Protein AF-A0A968TGX9-F1 (afdb_monomer)

Nearest PDB structures (foldseek):
  7w86-assembly1_A  TM=8.834E-01  e=8.029E-01  Arabidopsis thaliana
  7o4e-assembly1_A-2  TM=8.916E-01  e=1.138E+00  Arabidopsis thaliana
  7o4f-assembly2_D  TM=8.161E-01  e=1.730E+00  Arabidopsis thaliana

Mean predicted aligned error: 5.74 Å

Solvent-accessible surface area (backbone atoms only — not comparable to full-atom values): 4521 Å² total; per-residue (Å²): 133,87,82,78,79,93,57,59,64,45,81,48,78,40,88,46,82,80,51,70,65,61,52,53,53,49,52,51,52,33,64,79,36,86,37,40,74,33,77,39,29,34,71,51,52,56,45,25,74,76,38,66,73,49,48,55,59,52,51,50,55,37,48,55,51,49,50,56,58,48,52,65,60,73,81,106

Radius of gyration: 13.64 Å; Cα contacts (8 Å, |Δi|>4): 69; chains: 1; bounding box: 41×24×37 Å

pLDDT: mean 85.64, std 13.7, range [42.19, 97.5]

Foldseek 3Di:
DDPDDPDLEDEAEELADDDPVNVVVQLVVLQVDSHQYQYHYNVQVVVCVVPVVSVVVSVVVSVVVSVVSNVVVVVD

Sequence (76 aa):
MTHMLKSSAIIMVSTGEIGGEARRYANKVMADSNLAIVMLDRYDLEKITRCAASIIDAFEREALHAMRLKTLDLDA

Structure (mmCIF, N/CA/C/O backbone):
data_AF-A0A968TGX9-F1
#
_entry.id   AF-A0A968TGX9-F1
#
loop_
_atom_site.group_PDB
_atom_site.id
_atom_site.type_symbol
_atom_site.label_atom_id
_atom_site.label_alt_id
_atom_site.label_comp_id
_atom_site.label_asym_id
_atom_site.label_entity_id
_atom_site.label_seq_id
_atom_site.pdbx_PDB_ins_code
_atom_site.Cartn_x
_atom_site.Cartn_y
_atom_site.Cartn_z
_atom_site.occupancy
_atom_site.B_iso_or_equiv
_atom_site.auth_seq_id
_atom_site.auth_comp_id
_atom_site.auth_asym_id
_atom_site.auth_atom_id
_atom_site.pdbx_PDB_model_num
ATOM 1 N N . MET A 1 1 ? 27.307 -4.788 1.375 1.00 42.19 1 MET A N 1
ATOM 2 C CA . MET A 1 1 ? 26.557 -6.060 1.362 1.00 42.19 1 MET A CA 1
ATOM 3 C C . MET A 1 1 ? 25.114 -5.710 1.043 1.00 42.19 1 MET A C 1
ATOM 5 O O . MET A 1 1 ? 24.447 -5.114 1.877 1.00 42.19 1 MET A O 1
ATOM 9 N N . THR A 1 2 ? 24.679 -5.913 -0.197 1.00 60.09 2 THR A N 1
ATOM 10 C CA . THR A 1 2 ? 23.323 -5.548 -0.625 1.00 60.09 2 THR A CA 1
ATOM 11 C C . THR A 1 2 ? 22.371 -6.616 -0.099 1.00 60.09 2 THR A C 1
ATOM 13 O O . THR A 1 2 ? 22.419 -7.760 -0.547 1.00 60.09 2 THR A O 1
ATOM 16 N N . HIS A 1 3 ? 21.561 -6.285 0.905 1.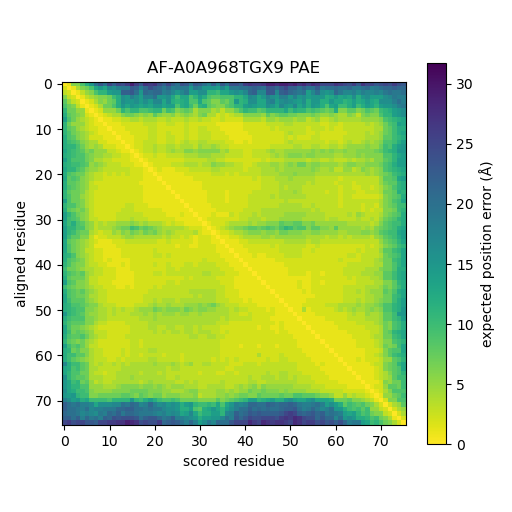00 53.69 3 HIS A N 1
ATOM 17 C CA . HIS A 1 3 ? 20.538 -7.201 1.401 1.00 53.69 3 HIS A CA 1
ATOM 18 C C . HIS A 1 3 ? 19.417 -7.275 0.363 1.00 53.69 3 HIS A C 1
ATOM 20 O O . HIS A 1 3 ? 18.680 -6.314 0.162 1.00 53.69 3 HIS A O 1
ATOM 26 N N . MET A 1 4 ? 19.323 -8.407 -0.332 1.00 61.06 4 MET A N 1
ATOM 27 C CA . MET A 1 4 ? 18.256 -8.653 -1.295 1.00 61.06 4 MET A CA 1
ATOM 28 C C . MET A 1 4 ? 16.963 -8.955 -0.539 1.00 61.06 4 MET A C 1
ATOM 30 O O . MET A 1 4 ? 16.860 -9.970 0.154 1.00 61.06 4 MET A O 1
ATOM 34 N N . LEU A 1 5 ? 15.976 -8.074 -0.675 1.00 62.81 5 LEU A N 1
ATOM 35 C CA . LEU A 1 5 ? 14.644 -8.298 -0.133 1.00 62.81 5 LEU A CA 1
ATOM 36 C C . LEU A 1 5 ? 13.958 -9.407 -0.947 1.00 62.81 5 LEU A C 1
ATOM 38 O O . LEU A 1 5 ? 13.614 -9.210 -2.109 1.00 62.81 5 LEU A O 1
ATOM 42 N N . LYS A 1 6 ? 13.758 -10.583 -0.345 1.00 69.50 6 LYS A N 1
ATOM 43 C CA . LYS A 1 6 ? 13.006 -11.692 -0.951 1.00 69.50 6 LYS A CA 1
ATOM 44 C C . LYS A 1 6 ? 11.514 -11.548 -0.648 1.00 69.50 6 LYS A C 1
ATOM 46 O O . LYS A 1 6 ? 10.966 -12.333 0.117 1.00 69.50 6 LYS A O 1
ATOM 51 N N . SER A 1 7 ? 10.873 -10.528 -1.211 1.00 75.19 7 SER A N 1
ATOM 52 C CA . SER A 1 7 ? 9.416 -10.388 -1.152 1.00 75.19 7 SER A CA 1
ATOM 53 C C . SER A 1 7 ? 8.843 -10.206 -2.548 1.00 75.19 7 SER A C 1
ATOM 55 O O . SER A 1 7 ? 9.460 -9.552 -3.383 1.00 75.19 7 SER A O 1
ATOM 57 N N . SER A 1 8 ? 7.662 -10.770 -2.790 1.00 83.25 8 SER A N 1
ATOM 58 C CA . SER A 1 8 ? 6.848 -10.485 -3.976 1.00 83.25 8 SER A CA 1
ATOM 59 C C . SER A 1 8 ? 5.940 -9.272 -3.769 1.00 83.25 8 SER A C 1
ATOM 61 O O . SER A 1 8 ? 5.490 -8.673 -4.743 1.00 83.25 8 SER A O 1
ATOM 63 N N . ALA A 1 9 ? 5.694 -8.886 -2.512 1.00 87.50 9 ALA A N 1
ATOM 64 C CA . ALA A 1 9 ? 4.843 -7.761 -2.156 1.00 87.50 9 ALA A CA 1
ATOM 65 C C . ALA A 1 9 ? 5.449 -6.918 -1.023 1.00 87.50 9 ALA A C 1
ATOM 67 O O . ALA A 1 9 ? 5.936 -7.447 -0.022 1.00 87.50 9 ALA A O 1
ATOM 68 N N . ILE A 1 10 ? 5.399 -5.598 -1.162 1.00 90.75 10 ILE A N 1
ATOM 69 C CA . ILE A 1 10 ? 5.703 -4.637 -0.099 1.00 90.75 10 ILE A CA 1
ATOM 70 C C . ILE A 1 10 ? 4.442 -3.829 0.163 1.00 90.75 10 ILE A C 1
ATOM 72 O O . ILE A 1 10 ? 3.838 -3.306 -0.767 1.00 90.75 10 ILE A O 1
ATOM 76 N N . ILE A 1 11 ? 4.068 -3.705 1.433 1.00 91.62 11 ILE A N 1
ATOM 77 C CA . ILE A 1 11 ? 2.939 -2.883 1.860 1.00 91.62 11 ILE A CA 1
ATOM 78 C C . ILE A 1 11 ? 3.509 -1.614 2.481 1.00 91.62 11 ILE A C 1
ATOM 80 O O . ILE A 1 11 ? 4.191 -1.664 3.504 1.00 91.62 11 ILE A O 1
ATOM 84 N N . MET A 1 12 ? 3.245 -0.480 1.847 1.00 92.25 12 MET A N 1
ATOM 85 C CA . MET A 1 12 ? 3.559 0.843 2.364 1.00 92.25 12 MET A CA 1
ATOM 86 C C . MET A 1 12 ? 2.314 1.438 3.003 1.00 92.25 12 M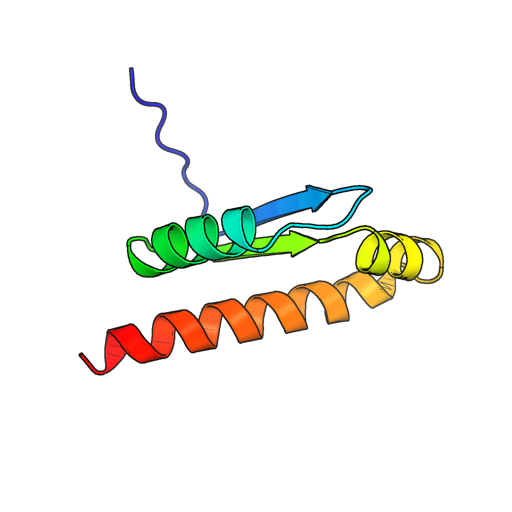ET A C 1
ATOM 88 O O . MET A 1 12 ? 1.281 1.556 2.353 1.00 92.25 12 MET A O 1
ATOM 92 N N . VAL A 1 13 ? 2.432 1.845 4.264 1.00 94.00 13 VAL A N 1
ATOM 93 C CA . VAL A 1 13 ? 1.333 2.431 5.033 1.00 94.00 13 VAL A CA 1
ATOM 94 C C . VAL A 1 13 ? 1.709 3.845 5.460 1.00 94.00 13 VAL A C 1
ATOM 96 O O . VAL A 1 13 ? 2.790 4.055 6.010 1.00 94.00 13 VAL A O 1
ATOM 99 N N . SER A 1 14 ? 0.820 4.809 5.230 1.00 93.75 14 SER A N 1
ATOM 100 C CA . SER A 1 14 ? 0.968 6.197 5.677 1.00 93.75 14 SER A CA 1
ATOM 101 C C . SER A 1 14 ? -0.249 6.637 6.485 1.00 93.75 14 SER A C 1
ATOM 103 O O . SER A 1 14 ? -1.385 6.350 6.124 1.00 93.75 14 SER A O 1
ATOM 105 N N . THR A 1 15 ? -0.022 7.388 7.565 1.00 93.31 15 THR A N 1
ATOM 106 C CA . THR A 1 15 ? -1.085 8.080 8.321 1.00 93.31 15 THR A CA 1
ATOM 107 C C . THR A 1 15 ? -1.500 9.407 7.677 1.00 93.31 15 THR A C 1
ATOM 109 O O . THR A 1 15 ? -2.417 10.083 8.154 1.00 93.31 15 THR A O 1
ATOM 112 N N . GLY A 1 16 ? -0.817 9.810 6.606 1.00 91.50 16 GLY A N 1
ATOM 113 C CA . GLY A 1 16 ? -1.177 10.924 5.737 1.00 91.50 16 GLY A CA 1
ATOM 114 C C . GLY A 1 16 ? -1.525 10.435 4.336 1.00 91.50 16 GLY A C 1
ATOM 115 O O . GLY A 1 16 ? -1.842 9.266 4.127 1.00 91.50 16 GLY A O 1
ATOM 116 N N . GLU A 1 17 ? -1.444 11.339 3.371 1.00 92.38 17 GLU A N 1
ATOM 117 C CA . GLU A 1 17 ? -1.590 10.997 1.960 1.00 92.38 17 GLU A CA 1
ATOM 118 C C . GLU A 1 17 ? -0.266 10.484 1.389 1.00 92.38 17 GLU A C 1
ATOM 120 O O . GLU A 1 17 ? 0.821 10.847 1.848 1.00 92.38 17 GLU A O 1
ATOM 125 N N . ILE A 1 18 ? -0.354 9.646 0.359 1.00 92.19 18 ILE A N 1
ATOM 126 C CA . ILE A 1 18 ? 0.812 9.219 -0.413 1.00 92.19 18 ILE A CA 1
ATOM 127 C C . ILE A 1 18 ? 0.872 10.060 -1.685 1.00 92.19 18 ILE A C 1
ATOM 129 O O . ILE A 1 18 ? 0.024 9.932 -2.572 1.00 92.19 18 ILE A O 1
ATOM 133 N N . GLY A 1 19 ? 1.886 10.924 -1.755 1.00 93.06 19 GLY A N 1
ATOM 134 C CA . GLY A 1 19 ? 2.059 11.884 -2.840 1.00 93.06 19 GLY A CA 1
ATOM 135 C C . GLY A 1 19 ? 2.353 11.246 -4.201 1.00 93.06 19 GLY A C 1
ATOM 136 O O . GLY A 1 19 ? 2.837 10.115 -4.305 1.00 93.06 19 GLY A O 1
ATOM 137 N N . GLY A 1 20 ? 2.107 12.019 -5.262 1.00 93.62 20 GLY A N 1
ATOM 138 C CA . GLY A 1 20 ? 2.287 11.579 -6.649 1.00 93.62 20 GLY A CA 1
ATOM 139 C C . GLY A 1 20 ? 3.707 11.106 -6.980 1.00 93.62 20 GLY A C 1
ATOM 140 O O . GLY A 1 20 ? 3.855 10.119 -7.694 1.00 93.62 20 GLY A O 1
ATOM 141 N N . GLU A 1 21 ? 4.748 11.732 -6.417 1.00 92.06 21 GLU A N 1
ATOM 142 C CA . GLU A 1 21 ? 6.142 11.303 -6.635 1.00 92.06 21 GLU A CA 1
ATOM 143 C C . GLU A 1 21 ? 6.429 9.913 -6.072 1.00 92.06 21 GLU A C 1
ATOM 145 O O . GLU A 1 21 ? 7.059 9.094 -6.738 1.00 92.06 21 GLU A O 1
ATOM 150 N N . ALA A 1 22 ? 5.927 9.617 -4.871 1.00 91.00 22 ALA A N 1
ATOM 151 C CA . ALA A 1 22 ? 6.099 8.305 -4.257 1.00 91.00 22 ALA A CA 1
ATOM 152 C C . ALA A 1 22 ? 5.392 7.219 -5.082 1.00 91.00 22 ALA A C 1
ATOM 154 O O . ALA A 1 22 ? 5.967 6.159 -5.328 1.00 91.00 22 ALA A O 1
ATOM 155 N N . ARG A 1 23 ? 4.183 7.517 -5.582 1.00 91.69 23 ARG A N 1
ATOM 156 C CA . ARG A 1 23 ? 3.440 6.639 -6.501 1.00 91.69 23 ARG A CA 1
ATOM 157 C C . ARG A 1 23 ? 4.193 6.426 -7.811 1.00 91.69 23 ARG A C 1
ATOM 159 O O . ARG A 1 23 ? 4.366 5.287 -8.230 1.00 91.69 23 ARG A O 1
ATOM 166 N N . ARG A 1 24 ? 4.707 7.494 -8.431 1.00 92.00 24 ARG A N 1
ATOM 167 C CA . ARG A 1 24 ? 5.515 7.401 -9.661 1.00 92.00 24 ARG A CA 1
ATOM 168 C C . ARG A 1 24 ? 6.753 6.535 -9.472 1.00 92.00 24 ARG A C 1
ATOM 170 O O . ARG A 1 24 ? 7.017 5.666 -10.299 1.00 92.00 24 ARG A O 1
ATOM 177 N N . TYR A 1 25 ? 7.491 6.755 -8.388 1.00 92.12 25 TYR A N 1
ATOM 178 C CA . TYR A 1 25 ? 8.686 5.976 -8.090 1.00 92.12 25 TYR A CA 1
ATOM 179 C C . TYR 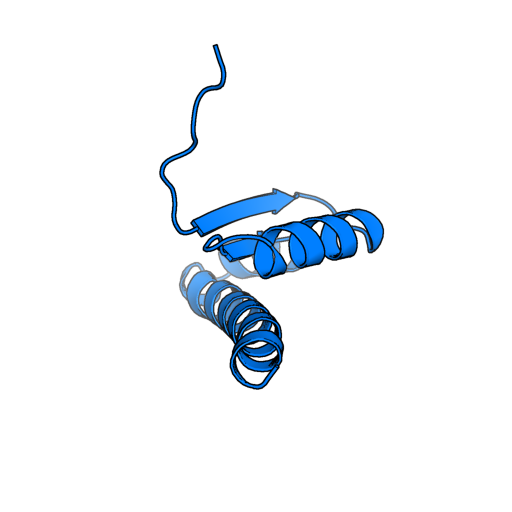A 1 25 ? 8.357 4.495 -7.877 1.00 92.12 25 TYR A C 1
ATOM 181 O O . TYR A 1 25 ? 8.989 3.633 -8.481 1.00 92.12 25 TYR A O 1
ATOM 189 N N . ALA A 1 26 ? 7.332 4.188 -7.080 1.00 90.88 26 ALA A N 1
ATOM 190 C CA . ALA A 1 26 ? 6.914 2.810 -6.859 1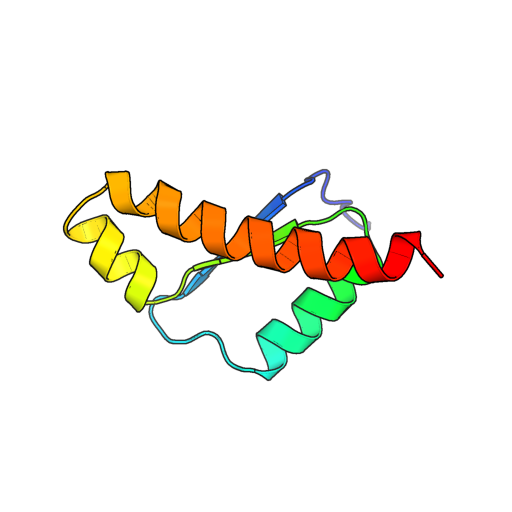.00 90.88 26 ALA A CA 1
ATOM 191 C C . ALA A 1 26 ? 6.425 2.128 -8.139 1.00 90.88 26 ALA A C 1
ATOM 193 O O . ALA A 1 26 ? 6.772 0.976 -8.372 1.00 90.88 26 ALA A O 1
ATOM 194 N N . ASN A 1 27 ? 5.682 2.835 -8.993 1.00 90.75 27 ASN A N 1
ATOM 195 C CA . ASN A 1 27 ? 5.241 2.303 -10.282 1.00 90.75 27 ASN A CA 1
ATOM 196 C C . ASN A 1 27 ? 6.430 1.948 -11.175 1.00 90.75 27 ASN A C 1
ATOM 198 O O . ASN A 1 27 ? 6.425 0.884 -11.783 1.00 90.75 27 ASN A O 1
ATOM 202 N N . LYS A 1 28 ? 7.474 2.786 -11.194 1.00 90.38 28 LYS A N 1
ATOM 203 C CA . LYS A 1 28 ? 8.719 2.474 -11.901 1.00 90.38 28 LYS A CA 1
ATOM 204 C C . LYS A 1 28 ? 9.385 1.209 -11.352 1.00 90.38 28 LYS A C 1
ATOM 206 O O . LYS A 1 28 ? 9.722 0.318 -12.117 1.00 90.38 28 LYS A O 1
ATOM 211 N N . VAL A 1 29 ? 9.506 1.088 -10.029 1.00 88.75 29 VAL A N 1
ATOM 212 C CA . VAL A 1 29 ? 10.076 -0.116 -9.397 1.00 88.75 29 VAL A CA 1
ATOM 213 C C . VAL A 1 29 ? 9.237 -1.365 -9.693 1.00 88.75 29 VAL A C 1
ATOM 215 O O . VAL A 1 29 ? 9.802 -2.428 -9.929 1.00 88.75 29 VAL A O 1
ATOM 218 N N . MET A 1 30 ? 7.906 -1.262 -9.683 1.00 88.19 30 MET A N 1
ATOM 219 C CA . MET A 1 30 ? 6.995 -2.376 -9.978 1.00 88.19 30 MET A CA 1
ATOM 220 C C . MET A 1 30 ? 7.017 -2.823 -11.443 1.00 88.19 30 MET A C 1
ATOM 222 O O . MET A 1 30 ? 6.722 -3.988 -11.697 1.00 88.19 30 MET A O 1
ATOM 226 N N . ALA A 1 31 ? 7.320 -1.918 -12.378 1.00 85.88 31 ALA A N 1
ATOM 227 C CA . ALA A 1 31 ? 7.531 -2.256 -13.785 1.00 85.88 31 ALA A CA 1
ATOM 228 C C . ALA A 1 31 ? 8.880 -2.971 -13.964 1.00 85.88 31 ALA A C 1
ATOM 230 O O . ALA A 1 31 ? 8.944 -4.085 -14.467 1.00 85.88 31 ALA A O 1
ATOM 231 N N . ASP A 1 32 ?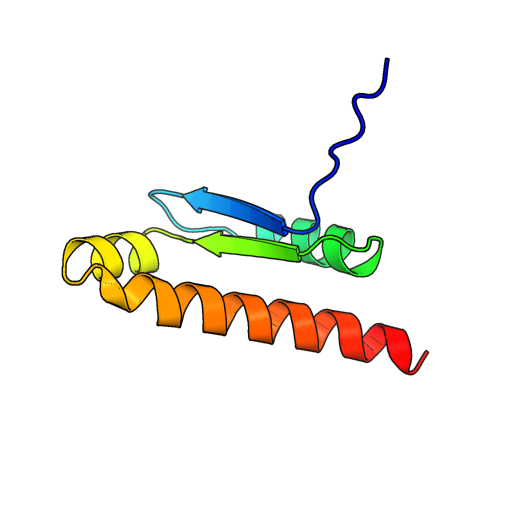 9.948 -2.406 -13.396 1.00 86.31 32 ASP A N 1
ATOM 232 C CA . ASP A 1 32 ? 11.311 -2.927 -13.550 1.00 86.31 32 ASP A CA 1
ATOM 233 C C . ASP A 1 32 ? 11.586 -4.213 -12.728 1.00 86.31 32 ASP A C 1
ATOM 235 O O . ASP A 1 32 ? 12.695 -4.754 -12.755 1.00 86.31 32 ASP A O 1
ATOM 239 N N . SER A 1 33 ? 10.624 -4.705 -11.934 1.00 82.00 33 SER A N 1
ATOM 240 C CA . SER A 1 33 ? 10.831 -5.858 -11.051 1.00 82.00 33 SER A CA 1
ATOM 241 C C . SER A 1 33 ? 9.574 -6.695 -10.806 1.00 82.00 33 SER A C 1
ATOM 243 O O . SER A 1 33 ? 8.440 -6.227 -10.873 1.00 82.00 33 SER A O 1
ATOM 245 N N . ASN A 1 34 ? 9.753 -7.956 -10.395 1.00 79.88 34 ASN A N 1
ATOM 246 C CA . ASN A 1 34 ? 8.637 -8.810 -9.972 1.00 79.88 34 ASN A CA 1
ATOM 247 C C . ASN A 1 34 ? 8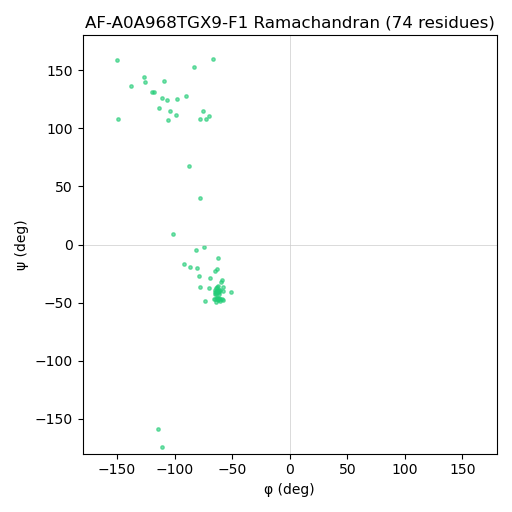.132 -8.487 -8.548 1.00 79.88 34 ASN A C 1
ATOM 249 O O . ASN A 1 34 ? 7.829 -9.378 -7.756 1.00 79.88 34 ASN A O 1
ATOM 253 N N . LEU A 1 35 ? 8.058 -7.201 -8.211 1.00 86.94 35 LEU A N 1
ATOM 254 C CA . LEU A 1 35 ? 7.565 -6.712 -6.935 1.00 86.94 35 LEU A CA 1
ATOM 255 C C . LEU A 1 35 ? 6.211 -6.027 -7.125 1.00 86.94 35 LEU A C 1
ATOM 257 O O . LEU A 1 35 ? 5.987 -5.351 -8.126 1.00 86.94 35 LEU A O 1
ATOM 261 N N . ALA A 1 36 ? 5.293 -6.224 -6.186 1.00 88.75 36 ALA A N 1
ATOM 262 C CA . ALA A 1 36 ? 4.067 -5.448 -6.059 1.00 88.75 36 ALA A CA 1
ATOM 263 C C . ALA A 1 36 ? 4.192 -4.514 -4.850 1.00 88.75 36 ALA A C 1
ATOM 265 O O . ALA A 1 36 ? 4.465 -4.962 -3.739 1.00 88.75 36 ALA A O 1
ATOM 266 N N . ILE A 1 37 ? 4.009 -3.215 -5.056 1.00 91.06 37 ILE A N 1
ATOM 267 C CA . ILE A 1 37 ? 4.025 -2.209 -3.995 1.00 91.06 37 ILE A CA 1
ATOM 268 C C . ILE A 1 37 ? 2.582 -1.773 -3.761 1.00 91.06 37 ILE A C 1
ATOM 270 O O . ILE A 1 37 ? 1.988 -1.082 -4.581 1.00 91.06 37 ILE A O 1
ATOM 274 N N . VAL A 1 38 ? 2.026 -2.210 -2.636 1.00 92.38 38 VAL A N 1
ATOM 275 C CA . VAL A 1 38 ? 0.675 -1.883 -2.177 1.00 92.38 38 VAL A CA 1
ATOM 276 C C . VAL A 1 38 ? 0.753 -0.633 -1.317 1.00 92.38 38 VAL A C 1
ATOM 278 O O . VAL A 1 38 ? 1.539 -0.588 -0.371 1.00 92.38 38 VAL A O 1
ATOM 281 N N . MET A 1 39 ? -0.060 0.373 -1.623 1.00 93.56 39 MET A N 1
ATOM 282 C CA . MET A 1 39 ? -0.057 1.644 -0.907 1.00 93.56 39 MET A CA 1
ATOM 283 C C . MET A 1 39 ? -1.359 1.854 -0.143 1.00 93.56 39 MET A C 1
ATOM 285 O O . MET A 1 39 ? -2.420 1.970 -0.747 1.00 93.56 39 MET A O 1
ATOM 289 N N . LEU A 1 40 ? -1.259 1.945 1.182 1.00 94.94 40 LEU A N 1
ATOM 290 C CA . LEU A 1 40 ? -2.367 2.255 2.080 1.00 94.94 40 LEU A CA 1
ATOM 291 C C . LEU A 1 40 ? -2.157 3.637 2.694 1.00 94.94 40 LEU A C 1
ATOM 293 O O . LEU A 1 40 ? -1.108 3.910 3.284 1.00 94.94 40 LEU A O 1
ATOM 297 N N . ASP A 1 41 ? -3.149 4.506 2.568 1.00 95.38 41 ASP A N 1
ATOM 298 C CA . ASP A 1 41 ? -3.105 5.859 3.122 1.00 95.38 41 ASP A CA 1
ATOM 299 C C . ASP A 1 41 ? -4.088 6.040 4.290 1.00 95.38 41 ASP A C 1
ATOM 301 O O . ASP A 1 41 ? -4.733 5.093 4.758 1.00 95.38 41 ASP A O 1
ATOM 305 N N . ARG A 1 42 ? -4.203 7.279 4.784 1.00 96.25 42 ARG A N 1
ATOM 306 C CA . ARG A 1 42 ? -5.140 7.628 5.859 1.00 96.25 42 ARG A CA 1
ATOM 307 C C . ARG A 1 42 ? -6.565 7.145 5.585 1.00 96.25 42 ARG A C 1
ATOM 309 O O . ARG A 1 42 ? -7.218 6.680 6.515 1.00 96.25 42 ARG A O 1
ATOM 316 N N . TYR A 1 43 ? -7.055 7.264 4.353 1.00 95.25 43 TYR A N 1
ATOM 317 C CA . TYR A 1 43 ? -8.426 6.889 4.023 1.00 95.25 43 TYR A CA 1
ATOM 318 C C . TYR A 1 43 ? -8.648 5.387 4.215 1.00 95.25 43 TYR A C 1
ATOM 320 O O . TYR A 1 43 ? -9.648 4.978 4.813 1.00 95.25 43 TYR A O 1
ATOM 328 N N . ASP A 1 44 ? -7.688 4.571 3.778 1.00 95.06 44 ASP A N 1
ATOM 329 C CA . ASP A 1 44 ? -7.731 3.125 3.994 1.00 95.06 44 ASP A CA 1
ATOM 330 C C . ASP A 1 44 ? -7.675 2.787 5.485 1.00 95.06 44 ASP A C 1
ATOM 332 O O . ASP A 1 44 ? -8.489 2.005 5.977 1.00 95.06 44 ASP A O 1
ATOM 336 N N . LEU A 1 45 ? -6.769 3.422 6.233 1.00 96.00 45 LEU A N 1
ATOM 337 C CA . LEU A 1 45 ? -6.626 3.194 7.672 1.00 96.00 45 LEU A CA 1
ATOM 338 C C . LEU A 1 45 ? -7.886 3.566 8.457 1.00 96.00 45 LEU A C 1
ATOM 340 O O . LEU A 1 45 ? -8.309 2.821 9.343 1.00 96.00 45 LEU A O 1
ATOM 344 N N . GLU A 1 46 ? -8.517 4.692 8.129 1.00 96.62 46 GLU A N 1
ATOM 345 C CA . GLU A 1 46 ? -9.765 5.111 8.761 1.00 96.62 46 GLU A CA 1
ATOM 346 C C . GLU A 1 46 ? -10.913 4.146 8.458 1.00 96.62 46 GLU A C 1
ATOM 348 O O . GLU A 1 46 ? -11.721 3.853 9.342 1.00 96.62 46 GLU A O 1
ATOM 353 N N . LYS A 1 47 ? -10.993 3.625 7.229 1.00 96.62 47 LYS A N 1
ATOM 354 C CA . LYS A 1 47 ? -11.980 2.601 6.867 1.00 96.62 47 LYS A CA 1
ATOM 355 C C . LYS A 1 47 ? -11.744 1.294 7.610 1.00 96.62 47 LYS A C 1
ATOM 357 O O . LYS A 1 47 ? -12.685 0.759 8.192 1.00 96.62 47 LYS A O 1
ATOM 362 N N . ILE A 1 48 ? -10.501 0.817 7.641 1.00 96.38 48 ILE A N 1
ATOM 363 C CA . ILE A 1 48 ? -10.113 -0.421 8.329 1.00 96.38 48 ILE A CA 1
ATOM 364 C C . ILE A 1 48 ? -10.394 -0.312 9.831 1.00 96.38 48 ILE A C 1
ATOM 366 O O . ILE A 1 48 ? -10.905 -1.252 10.433 1.00 96.38 48 ILE A O 1
ATOM 370 N N . THR A 1 49 ? -10.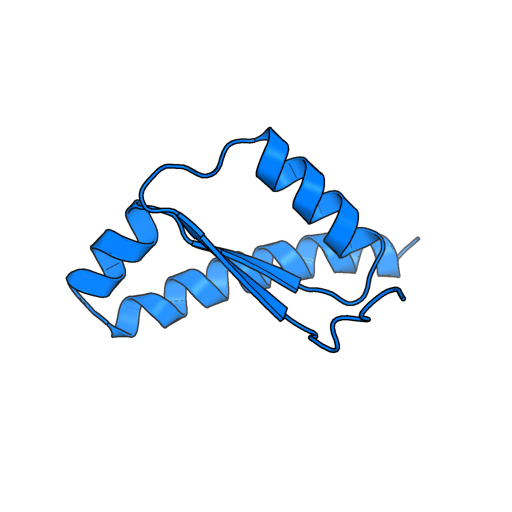137 0.854 10.429 1.00 96.38 49 THR A N 1
ATOM 371 C CA . THR A 1 49 ? -10.424 1.103 11.850 1.00 96.38 49 THR A CA 1
ATOM 372 C C . THR A 1 49 ? -11.923 1.015 12.155 1.00 96.38 49 THR A C 1
ATOM 374 O O . THR A 1 49 ? -12.305 0.517 13.211 1.00 96.38 49 THR A O 1
ATOM 377 N N . ARG A 1 50 ? -12.792 1.469 11.238 1.00 97.50 50 ARG A N 1
ATOM 378 C CA . ARG A 1 50 ? -14.258 1.371 11.387 1.00 97.50 50 ARG A CA 1
ATOM 379 C C . ARG A 1 50 ? -14.784 -0.034 11.090 1.00 97.50 50 ARG A C 1
ATOM 381 O O . ARG A 1 50 ? -15.738 -0.476 11.722 1.00 97.50 50 ARG A O 1
ATOM 388 N N . CYS A 1 51 ? -14.189 -0.719 10.119 1.00 96.81 51 CYS A N 1
ATOM 389 C CA . CYS A 1 51 ? -14.543 -2.071 9.715 1.00 96.81 51 CYS A CA 1
ATOM 390 C C . CYS A 1 51 ? -13.295 -2.793 9.198 1.00 96.81 51 CYS A C 1
ATOM 392 O O . CYS A 1 51 ? -12.836 -2.529 8.084 1.00 96.81 51 CYS A O 1
ATOM 394 N N . ALA A 1 52 ? -12.787 -3.745 9.985 1.00 95.12 52 ALA A N 1
ATOM 395 C CA . ALA A 1 52 ? -11.549 -4.461 9.680 1.00 95.12 52 ALA A CA 1
ATOM 396 C C . ALA A 1 52 ? -11.596 -5.209 8.336 1.00 95.12 52 ALA A C 1
ATOM 398 O O . ALA A 1 52 ? -10.576 -5.310 7.661 1.00 95.12 52 ALA A O 1
ATOM 399 N N . ALA A 1 53 ? -12.775 -5.679 7.910 1.00 96.69 53 ALA A N 1
ATOM 400 C CA . ALA A 1 53 ? -12.951 -6.367 6.630 1.00 96.69 53 ALA A CA 1
ATOM 401 C C . ALA A 1 53 ? -12.674 -5.468 5.410 1.00 96.69 53 ALA A C 1
ATOM 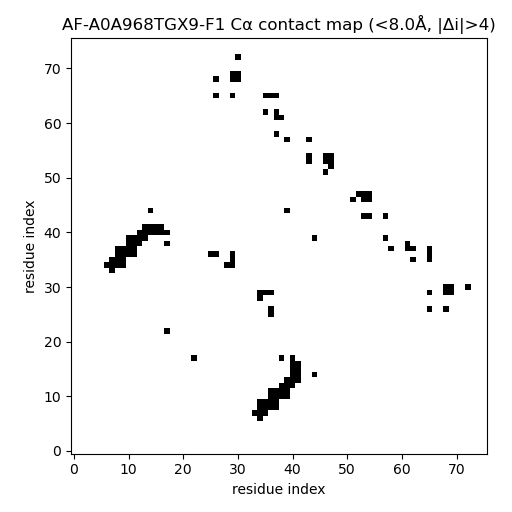403 O O . ALA A 1 53 ? -12.282 -5.978 4.365 1.00 96.69 53 ALA A O 1
ATOM 404 N N . SER A 1 54 ? -12.777 -4.139 5.555 1.00 95.94 54 SER A N 1
ATOM 405 C CA . SER A 1 54 ? -12.491 -3.171 4.478 1.00 95.94 54 SER A CA 1
ATOM 406 C C . SER A 1 54 ? -11.035 -3.209 4.000 1.00 95.94 54 SER A C 1
ATOM 408 O O . SER A 1 54 ? -10.697 -2.609 2.983 1.00 95.94 54 SER A O 1
ATOM 410 N N . ILE A 1 55 ? -10.153 -3.902 4.730 1.00 94.88 55 ILE A N 1
ATOM 411 C CA . ILE A 1 55 ? -8.781 -4.156 4.294 1.00 94.88 55 ILE A CA 1
ATOM 412 C C . ILE A 1 55 ? -8.746 -4.936 2.973 1.00 94.88 55 ILE A C 1
ATOM 414 O O . ILE A 1 55 ? -7.857 -4.709 2.158 1.00 94.88 55 ILE A O 1
ATOM 418 N N . ILE A 1 56 ? -9.731 -5.811 2.738 1.00 95.62 56 ILE A N 1
ATOM 419 C CA . ILE A 1 56 ? -9.843 -6.608 1.511 1.00 95.62 56 ILE A CA 1
ATOM 420 C C . ILE A 1 56 ? -10.028 -5.676 0.311 1.00 95.62 56 ILE A C 1
ATOM 422 O O . ILE A 1 56 ? -9.266 -5.773 -0.646 1.00 95.62 56 ILE A O 1
ATOM 426 N N . ASP A 1 57 ? -10.946 -4.712 0.412 1.00 94.31 57 ASP A N 1
ATOM 427 C CA . ASP A 1 57 ? -11.210 -3.727 -0.644 1.00 94.31 57 ASP A CA 1
ATOM 428 C C . ASP A 1 57 ? -9.964 -2.885 -0.962 1.00 94.31 57 ASP A C 1
ATOM 430 O O . ASP A 1 57 ? -9.676 -2.574 -2.121 1.00 94.31 57 ASP A O 1
ATOM 434 N N . ALA A 1 58 ? -9.205 -2.509 0.075 1.00 93.44 58 ALA A N 1
ATOM 435 C CA . ALA A 1 58 ? -7.970 -1.751 -0.089 1.00 93.44 58 ALA A CA 1
ATOM 436 C C . ALA A 1 58 ? -6.909 -2.569 -0.843 1.00 93.44 58 ALA A C 1
ATOM 438 O O . ALA A 1 58 ? -6.330 -2.083 -1.815 1.00 93.44 58 ALA A O 1
ATOM 439 N N . PHE A 1 59 ? -6.701 -3.832 -0.459 1.00 93.69 59 PHE A N 1
ATOM 440 C CA . PHE A 1 59 ? -5.775 -4.720 -1.164 1.00 93.69 59 PHE A CA 1
ATOM 441 C C . PHE A 1 59 ? -6.219 -5.029 -2.591 1.00 93.69 59 PHE A C 1
ATOM 443 O O . PHE A 1 59 ? -5.376 -5.043 -3.485 1.00 93.69 59 PHE A O 1
ATOM 450 N N . GLU A 1 60 ? -7.510 -5.251 -2.829 1.00 93.31 60 GLU A N 1
ATOM 451 C CA . GLU A 1 60 ? -8.037 -5.517 -4.168 1.00 93.31 60 GLU A CA 1
ATOM 452 C C . GLU A 1 60 ? -7.787 -4.330 -5.106 1.00 93.31 60 GLU A C 1
ATOM 454 O O . GLU A 1 60 ? -7.271 -4.507 -6.212 1.00 93.31 60 GLU A O 1
ATOM 459 N N . ARG A 1 61 ? -8.061 -3.103 -4.647 1.00 93.38 61 ARG A N 1
ATOM 460 C CA . ARG A 1 61 ? -7.802 -1.882 -5.421 1.00 93.38 61 ARG A CA 1
ATOM 461 C C . ARG A 1 61 ? -6.330 -1.754 -5.820 1.00 93.38 61 ARG A C 1
ATOM 463 O O . ARG A 1 61 ? -6.034 -1.476 -6.986 1.00 93.38 61 ARG A O 1
ATOM 470 N N . GLU A 1 62 ? -5.417 -1.952 -4.872 1.00 90.75 62 GLU A N 1
ATOM 471 C CA . GLU A 1 62 ? -3.974 -1.847 -5.117 1.00 90.75 62 GLU A CA 1
ATOM 472 C C . GLU A 1 62 ? -3.461 -3.006 -5.990 1.00 90.75 62 GLU A C 1
ATOM 474 O O . GLU A 1 62 ? -2.652 -2.791 -6.894 1.00 90.75 62 GLU A O 1
ATOM 479 N N . ALA A 1 63 ? -3.987 -4.222 -5.806 1.00 87.19 63 ALA A N 1
ATOM 480 C CA . ALA A 1 63 ? -3.663 -5.376 -6.641 1.00 87.19 63 ALA A CA 1
ATOM 481 C C . ALA A 1 63 ? -4.094 -5.159 -8.098 1.00 87.19 63 ALA A C 1
ATOM 483 O O . ALA A 1 63 ? -3.296 -5.373 -9.009 1.00 87.19 63 ALA A O 1
ATOM 484 N N . LEU A 1 64 ? -5.313 -4.663 -8.335 1.00 88.88 64 LEU A N 1
ATOM 485 C CA . LEU A 1 64 ? -5.798 -4.330 -9.678 1.00 88.88 64 LEU A CA 1
ATOM 486 C C . LEU A 1 64 ? -4.957 -3.229 -10.334 1.00 88.88 64 LEU A C 1
ATOM 488 O O . LEU A 1 64 ? -4.740 -3.248 -11.547 1.00 88.88 64 LEU A O 1
ATOM 492 N N . HIS A 1 65 ? -4.479 -2.255 -9.557 1.00 87.25 65 HIS A N 1
ATOM 493 C CA . HIS A 1 65 ? -3.554 -1.244 -10.061 1.00 87.25 65 HIS A CA 1
ATOM 494 C C . HIS A 1 65 ? -2.222 -1.865 -10.498 1.00 87.25 65 HIS A C 1
ATOM 496 O O . HIS A 1 65 ? -1.798 -1.646 -11.633 1.00 87.25 65 HIS A O 1
ATOM 502 N N . ALA A 1 66 ? -1.616 -2.692 -9.645 1.00 85.69 66 ALA A N 1
ATOM 503 C CA . ALA A 1 66 ? -0.366 -3.377 -9.949 1.00 85.69 66 ALA A CA 1
ATOM 504 C C . ALA A 1 66 ? -0.494 -4.331 -11.151 1.00 85.69 66 ALA A C 1
ATOM 506 O O . ALA A 1 66 ? 0.385 -4.350 -12.008 1.00 85.69 66 ALA A O 1
ATOM 507 N N . MET A 1 67 ? -1.597 -5.080 -11.262 1.00 85.81 67 MET A N 1
ATOM 508 C CA . MET A 1 67 ? -1.852 -5.966 -12.405 1.00 85.81 67 MET A CA 1
ATOM 509 C C . MET A 1 67 ? -1.905 -5.186 -13.716 1.00 85.81 67 MET A C 1
ATOM 511 O O . MET A 1 67 ? -1.203 -5.544 -14.654 1.00 85.81 67 MET A O 1
ATOM 515 N N . ARG A 1 68 ? -2.662 -4.079 -13.767 1.00 85.06 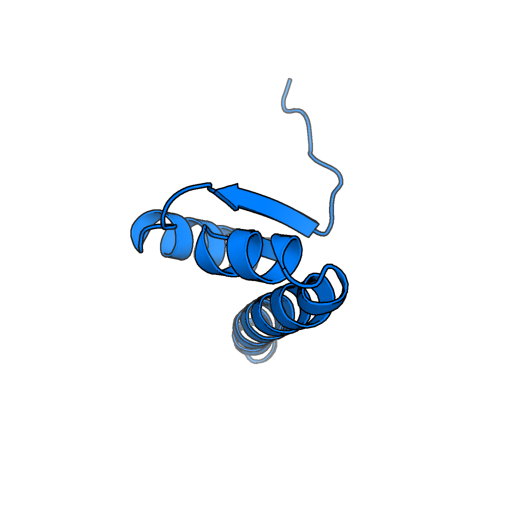68 ARG A N 1
ATOM 516 C CA . ARG A 1 68 ? -2.742 -3.230 -14.969 1.00 85.06 68 ARG A CA 1
ATOM 517 C C . ARG A 1 68 ? -1.382 -2.691 -15.402 1.00 85.06 68 ARG A C 1
ATOM 519 O O . ARG A 1 68 ? -1.109 -2.649 -16.595 1.00 85.06 68 ARG A O 1
ATOM 526 N N . LEU A 1 69 ? -0.542 -2.288 -14.447 1.00 82.00 69 LEU A N 1
ATOM 527 C CA . LEU A 1 69 ? 0.815 -1.823 -14.743 1.00 82.00 69 LEU A CA 1
ATOM 528 C C . LEU A 1 69 ? 1.676 -2.934 -15.355 1.00 82.00 69 LEU A C 1
ATOM 530 O O . LEU A 1 69 ? 2.404 -2.670 -16.302 1.00 82.00 69 LEU A O 1
ATOM 534 N N . LYS A 1 70 ? 1.558 -4.168 -14.855 1.00 76.12 70 LYS A N 1
ATOM 535 C CA . LYS A 1 70 ? 2.344 -5.314 -15.338 1.00 76.12 70 LYS A CA 1
ATOM 536 C C . LYS A 1 70 ? 1.830 -5.914 -16.646 1.00 76.12 70 LYS A C 1
ATOM 538 O O . LYS A 1 70 ? 2.617 -6.486 -17.387 1.00 76.12 70 LYS A O 1
ATOM 543 N N . THR A 1 71 ? 0.538 -5.795 -16.955 1.00 69.69 71 THR A N 1
ATOM 544 C CA . THR A 1 71 ? -0.014 -6.252 -18.243 1.00 69.69 71 THR A CA 1
ATOM 545 C C . THR A 1 71 ? 0.559 -5.463 -19.418 1.00 69.69 71 THR A C 1
ATOM 547 O O . THR A 1 71 ? 0.854 -6.055 -20.445 1.00 69.69 71 THR A O 1
ATOM 550 N N . LEU A 1 72 ? 0.783 -4.156 -19.252 1.00 58.69 72 LEU A N 1
ATOM 551 C CA . LEU A 1 72 ? 1.359 -3.305 -20.301 1.00 58.69 72 LEU A CA 1
ATOM 552 C C . LEU A 1 72 ? 2.791 -3.707 -20.699 1.00 58.69 72 LEU A C 1
ATOM 554 O O . LEU A 1 72 ? 3.212 -3.374 -21.799 1.00 58.69 72 LEU A O 1
ATOM 558 N N . ASP A 1 73 ? 3.507 -4.424 -19.830 1.00 55.06 73 ASP A N 1
ATOM 559 C CA . ASP A 1 73 ? 4.868 -4.921 -20.079 1.00 55.06 73 ASP A CA 1
ATOM 560 C C . ASP A 1 73 ? 4.893 -6.334 -20.689 1.00 55.06 73 ASP A C 1
ATOM 562 O O . ASP A 1 73 ? 5.915 -6.768 -21.208 1.00 55.06 73 ASP A O 1
ATOM 566 N N . LEU A 1 74 ? 3.784 -7.081 -20.622 1.00 54.12 74 LEU A N 1
ATOM 567 C CA . LEU A 1 74 ? 3.697 -8.433 -21.194 1.00 54.12 74 LEU A CA 1
ATOM 568 C C . LEU A 1 74 ? 3.434 -8.422 -22.708 1.00 54.12 74 LEU A C 1
ATOM 570 O O . LEU A 1 74 ? 3.719 -9.416 -23.373 1.00 54.12 74 LEU A O 1
ATOM 574 N N . ASP A 1 75 ? 2.911 -7.311 -23.230 1.00 49.00 75 ASP A N 1
ATOM 575 C CA . ASP A 1 75 ? 2.571 -7.120 -24.645 1.00 49.00 75 ASP A CA 1
ATOM 576 C C . ASP A 1 75 ? 3.631 -6.294 -25.419 1.00 49.00 75 ASP A C 1
ATOM 578 O O . ASP A 1 75 ? 3.379 -5.903 -26.564 1.00 49.00 75 ASP A O 1
ATOM 582 N N . ALA A 1 76 ? 4.793 -6.009 -24.810 1.00 45.16 76 ALA A N 1
ATOM 583 C CA . ALA A 1 76 ? 5.883 -5.195 -25.369 1.00 45.16 76 ALA A CA 1
ATOM 584 C C . ALA A 1 76 ? 7.115 -6.017 -25.790 1.00 45.16 76 ALA A C 1
ATOM 586 O O . ALA A 1 76 ? 7.461 -7.001 -25.096 1.00 45.16 76 ALA A O 1
#

Secondary structure (DSSP, 8-state):
-------SEEEEE-SS---HHHHHHHHHHHHSSS-EEEEE-HHHHHHHHH-GGGHHHHHHHHHHHHHHHHHHHHT-